Protein AF-A0AAU5K7Q9-F1 (afdb_monomer)

Sequence (117 aa):
MDRETVLRARMKLLSTDRPVLHGPDALWVYRVLAQVSPAAYGSKLAVVLLRLSDSHRLRELPDARRGLLEEALAVAKALDAADPYRDMVLSWALRALRWEETPVPAEKPGAPADRLH

pLDDT: mean 78.95, std 14.14, range [42.38, 91.25]

Solvent-accessible surface area (backbone atoms only — not comparable to full-atom values): 6816 Å² total; per-residue (Å²): 134,58,71,65,60,47,50,52,31,51,49,55,48,64,73,62,82,44,101,67,73,76,64,84,64,28,57,58,32,28,52,51,44,22,76,77,37,44,91,83,23,26,65,60,33,25,52,48,30,49,57,51,43,68,31,74,83,27,70,83,32,61,71,64,22,46,54,33,34,54,49,22,34,55,41,28,71,71,45,60,90,86,39,80,56,26,62,55,43,40,54,49,30,57,49,53,52,52,64,68,66,50,72,72,78,75,77,75,81,82,84,91,72,93,71,93,127

Mean predicted aligned error: 9.76 Å

Secondary structure (DSSP, 8-state):
--HHHHHHHHHHHHHT-SSS--SHHHHHHHHHHHHH-HHHHHHHHHHHHHHHHTSHHHHT-HHHHHHHHHHHHHHHHHS-TT-HHHHHHHHHHHHHHHHHHS---------------

Structure (mmCIF, N/CA/C/O backbone):
data_AF-A0AAU5K7Q9-F1
#
_entry.id   AF-A0AAU5K7Q9-F1
#
loop_
_atom_site.group_PDB
_atom_site.id
_atom_site.type_symbol
_atom_site.label_atom_id
_atom_site.label_alt_id
_atom_site.label_comp_id
_atom_site.label_asym_id
_atom_site.label_entity_id
_atom_site.label_seq_id
_atom_site.pdbx_PDB_ins_code
_atom_site.Cartn_x
_atom_site.Cartn_y
_atom_site.Cartn_z
_atom_site.occupancy
_atom_site.B_iso_or_equiv
_atom_site.auth_seq_id
_atom_site.auth_comp_id
_atom_site.auth_asym_id
_atom_site.auth_atom_id
_atom_site.pdbx_PDB_model_num
ATOM 1 N N . MET A 1 1 ? -8.269 -0.104 -17.565 1.00 64.19 1 MET A N 1
ATOM 2 C CA . MET A 1 1 ? -7.751 1.180 -17.046 1.00 64.19 1 MET A CA 1
ATOM 3 C C . MET A 1 1 ? -7.715 2.176 -18.184 1.00 64.19 1 MET A C 1
ATOM 5 O O . MET A 1 1 ? -7.123 1.867 -19.212 1.00 64.19 1 MET A O 1
ATOM 9 N N . ASP A 1 2 ? -8.343 3.334 -18.013 1.00 80.56 2 ASP A N 1
ATOM 10 C CA . ASP A 1 2 ? -8.365 4.386 -19.029 1.00 80.56 2 ASP A CA 1
ATOM 11 C C . ASP A 1 2 ? -7.019 5.103 -19.144 1.00 80.56 2 ASP A C 1
ATOM 13 O O . ASP A 1 2 ? -6.432 5.547 -18.152 1.00 80.56 2 ASP A O 1
ATOM 17 N N . ARG A 1 3 ? -6.540 5.261 -20.382 1.00 82.75 3 ARG A N 1
ATOM 18 C CA . ARG A 1 3 ? -5.301 5.989 -20.701 1.00 82.75 3 ARG A CA 1
ATOM 19 C C . ARG A 1 3 ? -5.338 7.426 -20.174 1.00 82.75 3 ARG A C 1
ATOM 21 O O . ARG A 1 3 ? -4.321 7.936 -19.711 1.00 82.75 3 ARG A O 1
ATOM 28 N N . GLU A 1 4 ? -6.509 8.054 -20.198 1.00 87.69 4 GLU A N 1
ATOM 29 C CA . GLU A 1 4 ? -6.727 9.400 -19.671 1.00 87.69 4 GLU A CA 1
ATOM 30 C C . GLU A 1 4 ? -6.508 9.476 -18.152 1.00 87.69 4 GLU A C 1
ATOM 32 O O . GLU A 1 4 ? -5.857 10.397 -17.660 1.00 87.69 4 GLU A O 1
ATOM 37 N N . THR A 1 5 ? -6.969 8.472 -17.405 1.00 86.69 5 THR A N 1
ATOM 38 C CA . THR A 1 5 ? -6.804 8.386 -15.946 1.00 86.69 5 THR A CA 1
ATOM 39 C C . THR A 1 5 ? -5.327 8.305 -15.566 1.00 86.69 5 THR A C 1
ATOM 41 O O . THR A 1 5 ? -4.871 9.015 -14.670 1.00 86.69 5 THR A O 1
ATOM 44 N N . VAL A 1 6 ? -4.550 7.504 -16.300 1.00 86.00 6 VAL A N 1
ATOM 45 C CA . VAL A 1 6 ? -3.096 7.399 -16.107 1.00 86.00 6 VAL A CA 1
ATOM 46 C C . VAL A 1 6 ? -2.403 8.726 -16.413 1.00 86.00 6 VAL A C 1
ATOM 48 O O . VAL A 1 6 ? -1.527 9.150 -15.657 1.00 86.00 6 VAL A O 1
ATOM 51 N N . LEU A 1 7 ? -2.798 9.410 -17.490 1.00 87.75 7 LEU A N 1
ATOM 52 C CA . LEU A 1 7 ? -2.244 10.718 -17.846 1.00 87.75 7 LEU A CA 1
ATOM 53 C C . LEU A 1 7 ? -2.558 11.776 -16.785 1.00 87.75 7 LEU A C 1
ATOM 55 O O . LEU A 1 7 ? -1.651 12.495 -16.373 1.00 87.75 7 LEU A O 1
ATOM 59 N N . ARG A 1 8 ? -3.793 11.821 -16.271 1.00 87.06 8 ARG A N 1
ATOM 60 C CA . ARG A 1 8 ? -4.172 12.714 -15.165 1.00 87.06 8 ARG A CA 1
ATOM 61 C C . ARG A 1 8 ? -3.366 12.422 -13.899 1.00 87.06 8 ARG A C 1
ATOM 63 O O . ARG A 1 8 ? -2.878 13.359 -13.274 1.00 87.06 8 ARG A O 1
ATOM 70 N N . ALA A 1 9 ? -3.168 11.150 -13.547 1.00 86.69 9 ALA A N 1
ATOM 71 C CA . ALA A 1 9 ? -2.3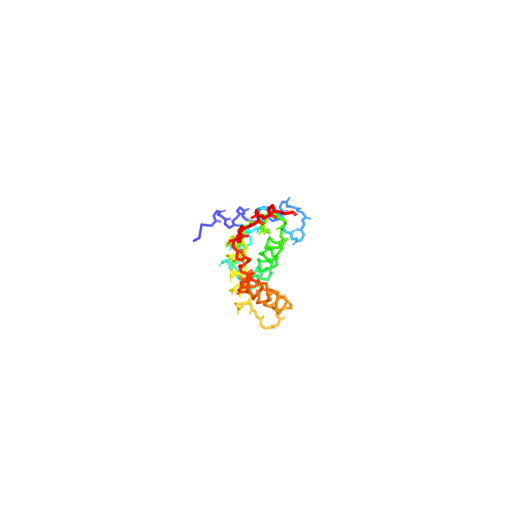56 10.764 -12.393 1.00 86.69 9 ALA A CA 1
ATOM 72 C C . ALA A 1 9 ? -0.892 11.213 -12.543 1.00 86.69 9 ALA A C 1
ATOM 74 O O . ALA A 1 9 ? -0.324 11.802 -11.622 1.00 86.69 9 ALA A O 1
ATOM 75 N N . ARG A 1 10 ? -0.297 11.009 -13.726 1.00 84.94 10 ARG A N 1
ATOM 76 C CA . ARG A 1 10 ? 1.060 11.487 -14.040 1.00 84.94 10 ARG A CA 1
ATOM 77 C C . ARG A 1 10 ? 1.153 13.008 -13.988 1.00 84.94 10 ARG A C 1
ATOM 79 O O . ARG A 1 10 ? 2.072 13.529 -13.368 1.00 84.94 10 ARG A O 1
ATOM 86 N N . MET A 1 11 ? 0.196 13.712 -14.588 1.00 88.25 11 MET A N 1
ATOM 87 C CA . MET A 1 11 ? 0.156 15.174 -14.585 1.00 88.25 11 MET A CA 1
ATOM 88 C C . MET A 1 11 ? 0.068 15.721 -13.160 1.00 88.25 11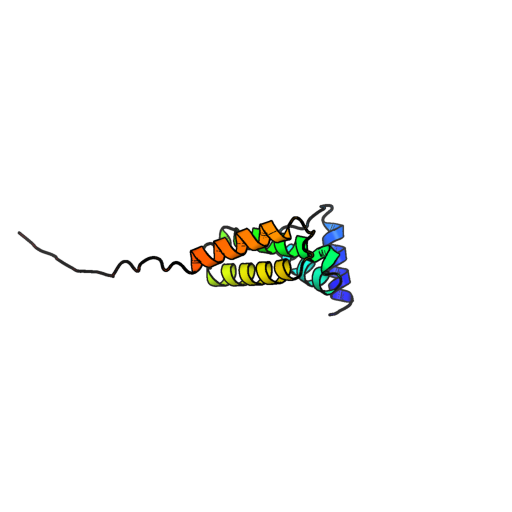 MET A C 1
ATOM 90 O O . MET A 1 11 ? 0.803 16.636 -12.810 1.00 88.25 11 MET A O 1
ATOM 94 N N . LYS A 1 12 ? -0.775 15.126 -12.310 1.00 85.31 12 LYS A N 1
ATOM 95 C CA . LYS A 1 12 ? -0.914 15.518 -10.903 1.00 85.31 12 LYS A CA 1
ATOM 96 C C . LYS A 1 12 ? 0.391 15.314 -10.123 1.00 85.31 12 LYS A C 1
ATOM 98 O O . LYS A 1 12 ? 0.792 16.197 -9.368 1.00 85.31 12 LYS A O 1
ATOM 103 N N . LEU A 1 13 ? 1.072 14.183 -10.337 1.00 82.50 13 LEU A N 1
ATOM 104 C CA . LEU A 1 13 ? 2.377 13.909 -9.730 1.00 82.50 13 LEU A CA 1
ATOM 105 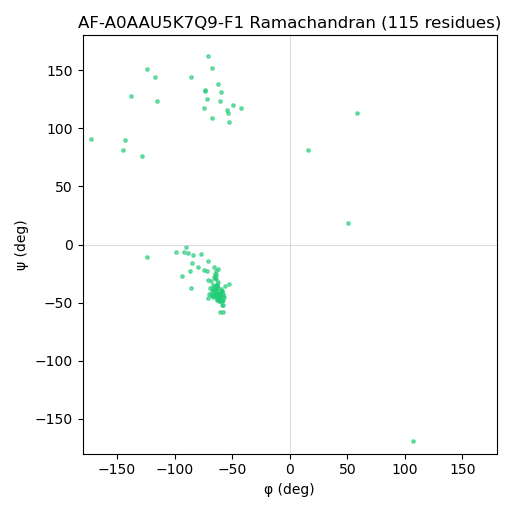C C . LEU A 1 13 ? 3.420 14.956 -10.152 1.00 82.50 13 LEU A C 1
ATOM 107 O O . LEU A 1 13 ? 4.087 15.527 -9.296 1.00 82.50 13 LEU A O 1
ATOM 111 N N . LEU A 1 14 ? 3.514 15.238 -11.454 1.00 83.19 14 LEU A N 1
ATOM 112 C CA . LEU A 1 14 ? 4.461 16.209 -12.013 1.00 83.19 14 LEU A CA 1
ATOM 113 C C . LEU A 1 14 ? 4.146 17.652 -11.588 1.00 83.19 14 LEU A C 1
ATOM 115 O O . LEU A 1 14 ? 5.056 18.433 -11.347 1.00 83.19 14 LEU A O 1
ATOM 119 N N . SER A 1 15 ? 2.866 17.998 -11.437 1.00 80.56 15 SER A N 1
ATOM 120 C CA . SER A 1 15 ? 2.419 19.340 -11.046 1.00 80.56 15 SER A CA 1
ATOM 121 C C . SER A 1 15 ? 2.710 19.694 -9.586 1.00 80.56 15 SER A C 1
ATOM 123 O O . SER A 1 15 ? 2.563 20.855 -9.215 1.00 80.56 15 SER A O 1
ATOM 125 N N . THR A 1 16 ? 3.056 18.722 -8.739 1.00 72.50 16 THR A N 1
ATOM 126 C CA . THR A 1 16 ? 3.239 18.969 -7.299 1.00 72.50 16 THR A CA 1
ATOM 127 C C . THR A 1 16 ? 4.673 19.403 -6.960 1.00 72.50 16 THR A C 1
ATOM 129 O O . THR A 1 16 ? 4.932 19.769 -5.820 1.00 72.50 16 THR A O 1
ATOM 132 N N . ASP A 1 17 ? 5.602 19.367 -7.925 1.00 65.56 17 ASP A N 1
ATOM 133 C CA . ASP A 1 17 ? 7.036 19.694 -7.773 1.00 65.56 17 ASP A CA 1
ATOM 134 C C . ASP A 1 17 ? 7.733 18.977 -6.595 1.00 65.56 17 ASP A C 1
ATOM 136 O O . ASP A 1 17 ? 8.790 19.367 -6.104 1.00 65.56 17 ASP A O 1
ATOM 140 N N . ARG A 1 18 ? 7.119 17.894 -6.099 1.00 64.81 18 ARG A N 1
ATOM 141 C CA . ARG A 1 18 ? 7.608 17.102 -4.972 1.00 64.81 18 ARG A CA 1
ATOM 142 C C . ARG A 1 18 ? 7.932 15.684 -5.418 1.00 64.81 18 ARG A C 1
ATOM 144 O O . ARG A 1 18 ? 7.179 15.100 -6.196 1.00 64.81 18 ARG A O 1
ATOM 151 N N . PRO A 1 19 ? 8.989 15.074 -4.853 1.00 63.38 19 PRO A N 1
ATOM 152 C CA . PRO A 1 19 ? 9.374 13.703 -5.183 1.00 63.38 19 PRO A CA 1
ATOM 153 C C . PRO A 1 19 ? 8.312 12.668 -4.775 1.00 63.38 19 PRO A C 1
ATOM 155 O O . PRO A 1 19 ? 8.258 11.579 -5.351 1.00 63.38 19 PRO A O 1
ATOM 158 N N . VAL A 1 20 ? 7.450 12.997 -3.802 1.00 66.12 20 VAL A N 1
ATOM 159 C CA . VAL A 1 20 ? 6.336 12.146 -3.367 1.00 66.12 20 VAL A CA 1
ATOM 160 C C . VAL A 1 20 ? 5.082 12.989 -3.144 1.00 66.12 20 VAL A C 1
ATOM 162 O O . VAL A 1 20 ? 5.111 13.975 -2.406 1.00 66.12 20 VAL A O 1
ATOM 165 N N . LEU A 1 21 ? 3.973 12.584 -3.769 1.00 72.62 21 LEU A N 1
ATOM 166 C CA . LEU A 1 21 ? 2.664 13.189 -3.549 1.00 72.62 21 LEU A CA 1
ATOM 167 C C . LEU A 1 21 ? 2.134 12.760 -2.174 1.00 72.62 21 LEU A C 1
ATOM 169 O O . LEU A 1 21 ? 2.168 11.583 -1.808 1.00 72.62 21 LEU A O 1
ATOM 173 N N . HIS A 1 22 ? 1.638 13.720 -1.404 1.00 65.50 22 HIS A N 1
ATOM 174 C CA . HIS A 1 22 ? 1.023 13.487 -0.100 1.00 65.50 22 HIS A CA 1
ATOM 175 C C . HIS A 1 22 ? -0.392 14.063 -0.087 1.00 65.50 22 HIS A C 1
ATOM 177 O O . HIS A 1 22 ? -0.673 15.030 -0.790 1.00 65.50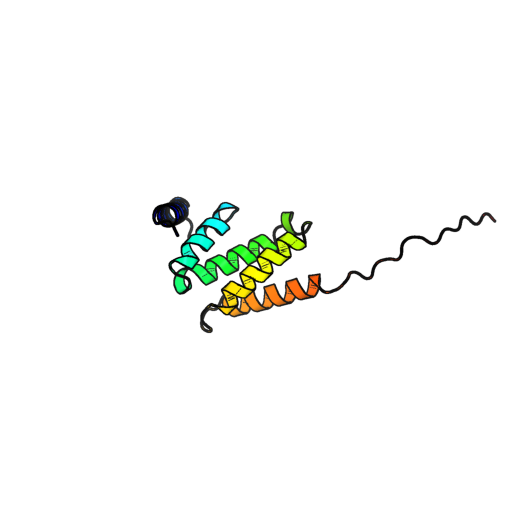 22 HIS A O 1
ATOM 183 N N . GLY A 1 23 ? -1.279 13.469 0.715 1.00 69.31 23 GLY A N 1
ATOM 184 C CA . GLY A 1 23 ? -2.662 13.924 0.866 1.00 69.31 23 GLY A CA 1
ATOM 185 C C . GLY A 1 23 ? -3.701 13.013 0.197 1.00 69.31 23 GLY A C 1
ATOM 186 O O . GLY A 1 23 ? -3.373 11.894 -0.199 1.00 69.31 23 GLY A O 1
ATOM 187 N N . PRO A 1 24 ? -4.962 13.470 0.091 1.00 66.81 24 PRO A N 1
ATOM 188 C CA . PRO A 1 24 ? -6.089 12.640 -0.351 1.00 66.81 24 PRO A CA 1
ATOM 189 C C . PRO A 1 24 ? -5.928 12.141 -1.793 1.00 66.81 24 PRO A C 1
ATOM 191 O O . PRO A 1 24 ? -6.237 10.989 -2.090 1.00 66.81 24 PRO A O 1
ATOM 194 N N . ASP A 1 25 ? -5.348 12.970 -2.664 1.00 79.44 25 ASP A N 1
ATOM 195 C CA . ASP A 1 25 ? -5.124 12.624 -4.070 1.00 79.44 25 ASP A CA 1
ATOM 196 C C . ASP A 1 25 ? -3.974 11.618 -4.255 1.00 79.44 25 ASP A C 1
ATOM 198 O O . ASP A 1 25 ? -3.927 10.914 -5.264 1.00 79.44 25 ASP A O 1
ATOM 202 N N . ALA A 1 26 ? -3.055 11.513 -3.284 1.00 85.19 26 ALA A N 1
ATOM 203 C CA . ALA A 1 26 ? -1.884 10.640 -3.379 1.00 85.19 26 ALA A CA 1
ATOM 204 C C . ALA A 1 26 ? -2.278 9.172 -3.544 1.00 85.19 26 ALA A C 1
ATOM 206 O O . ALA A 1 26 ? -1.700 8.464 -4.366 1.00 85.19 26 ALA A O 1
ATOM 207 N N . LEU A 1 27 ? -3.290 8.730 -2.794 1.00 87.19 27 LEU A N 1
ATOM 208 C CA . LEU A 1 27 ? -3.769 7.356 -2.849 1.00 87.19 27 LEU A CA 1
ATOM 209 C C . LEU A 1 27 ? -4.283 7.006 -4.246 1.00 87.19 27 LEU A C 1
ATOM 211 O O . LEU A 1 27 ? -3.884 5.996 -4.821 1.00 87.19 27 LEU A O 1
ATOM 215 N N . TRP A 1 28 ? -5.130 7.865 -4.814 1.00 88.69 28 TRP A N 1
ATOM 216 C CA . TRP A 1 28 ? -5.672 7.655 -6.152 1.00 88.69 28 TRP A CA 1
ATOM 217 C C . TRP A 1 28 ? -4.565 7.656 -7.213 1.00 88.69 28 TRP A C 1
ATOM 219 O O . TRP A 1 28 ? -4.498 6.735 -8.027 1.00 88.69 28 TRP A O 1
ATOM 229 N N . VAL A 1 29 ? -3.648 8.630 -7.161 1.00 90.25 29 VAL A N 1
ATOM 230 C CA . VAL A 1 29 ? -2.524 8.725 -8.105 1.00 90.25 29 VAL A CA 1
ATOM 231 C C . VAL A 1 29 ? -1.660 7.467 -8.056 1.00 90.25 29 VAL A C 1
ATOM 233 O O . VAL A 1 29 ? -1.419 6.850 -9.093 1.00 90.25 29 VAL A O 1
ATOM 236 N N . TYR A 1 30 ? -1.212 7.049 -6.870 1.00 90.31 30 TYR A N 1
ATOM 237 C CA . TYR A 1 30 ? -0.331 5.889 -6.757 1.00 90.31 30 TYR A CA 1
ATOM 238 C C . TYR A 1 30 ? -1.044 4.564 -7.034 1.00 90.31 30 TYR A C 1
ATOM 240 O O . TYR A 1 30 ? -0.408 3.683 -7.603 1.00 90.31 30 TYR A O 1
ATOM 248 N N . ARG A 1 31 ? -2.349 4.423 -6.750 1.00 89.62 31 ARG A N 1
ATOM 249 C CA . ARG A 1 31 ? -3.133 3.245 -7.175 1.00 89.62 31 ARG A CA 1
ATOM 250 C C . ARG A 1 31 ? -3.175 3.121 -8.696 1.00 89.62 31 ARG A C 1
ATOM 252 O O . ARG A 1 31 ? -2.904 2.050 -9.229 1.00 89.62 31 ARG A O 1
ATOM 259 N N . VAL A 1 32 ? -3.469 4.215 -9.402 1.00 90.94 32 VAL A N 1
ATOM 260 C CA . VAL A 1 32 ? -3.511 4.231 -10.875 1.00 90.94 32 VAL A CA 1
ATOM 261 C C . VAL A 1 32 ? -2.131 3.928 -11.462 1.00 90.94 32 VAL A C 1
ATOM 263 O O . VAL A 1 32 ? -2.007 3.121 -12.382 1.00 90.94 32 VAL A O 1
ATOM 266 N N . LEU A 1 33 ? -1.077 4.541 -10.920 1.00 89.50 33 LEU A N 1
ATOM 267 C CA . LEU A 1 33 ? 0.287 4.335 -11.406 1.00 89.50 33 LEU A CA 1
ATOM 268 C C . LEU A 1 33 ? 0.819 2.928 -11.099 1.00 89.50 33 LEU A C 1
ATOM 270 O O . LEU A 1 33 ? 1.484 2.340 -11.952 1.00 89.50 33 LEU A O 1
ATOM 274 N N . ALA A 1 34 ? 0.496 2.362 -9.935 1.00 89.12 34 ALA A N 1
ATOM 275 C CA . ALA A 1 34 ? 0.889 1.005 -9.566 1.00 89.12 34 ALA A CA 1
ATOM 276 C C . ALA A 1 34 ? 0.231 -0.059 -10.452 1.00 89.12 34 ALA A C 1
ATOM 278 O O . ALA A 1 34 ? 0.846 -1.088 -10.686 1.00 89.12 34 ALA A O 1
ATOM 279 N N . GLN A 1 35 ? -0.958 0.184 -11.012 1.00 87.56 35 GLN A N 1
ATOM 280 C CA . GLN A 1 35 ? -1.557 -0.747 -11.979 1.00 87.56 35 GLN A CA 1
ATOM 281 C C . GLN A 1 35 ? -0.793 -0.804 -13.307 1.00 87.56 35 GLN A C 1
ATOM 283 O O . GLN A 1 35 ? -0.764 -1.842 -13.959 1.00 87.56 35 GLN A O 1
ATOM 288 N N . VAL A 1 36 ? -0.175 0.307 -13.717 1.00 88.62 36 VAL A N 1
ATOM 289 C CA . VAL A 1 36 ? 0.605 0.376 -14.963 1.00 88.62 36 VAL A CA 1
ATOM 290 C C . VAL A 1 36 ? 2.040 -0.088 -14.741 1.00 88.62 36 VAL A C 1
ATOM 292 O O . VAL A 1 36 ? 2.645 -0.709 -15.612 1.00 88.62 36 VAL A O 1
ATOM 295 N N . SER A 1 37 ? 2.623 0.245 -13.591 1.00 86.38 37 SER A N 1
ATOM 296 C CA . SER A 1 37 ? 3.998 -0.125 -13.257 1.00 86.38 37 SER A CA 1
ATOM 297 C C . SER A 1 37 ? 4.126 -0.418 -11.760 1.00 86.38 37 SER A C 1
ATOM 299 O O . SER A 1 37 ? 4.590 0.439 -10.999 1.00 86.38 37 SER A O 1
ATOM 301 N N . PRO A 1 38 ? 3.751 -1.638 -11.329 1.00 83.50 38 PRO A N 1
ATOM 302 C CA . PRO A 1 38 ? 3.810 -2.039 -9.925 1.00 83.50 38 PRO A CA 1
ATOM 303 C C . PRO A 1 38 ? 5.225 -1.932 -9.354 1.00 83.50 38 PRO A C 1
ATOM 305 O O . PRO A 1 38 ? 5.405 -1.421 -8.257 1.00 83.50 38 PRO A O 1
ATOM 308 N N . ALA A 1 39 ? 6.243 -2.307 -10.134 1.00 83.94 39 ALA A N 1
ATOM 309 C CA . ALA A 1 39 ? 7.642 -2.251 -9.707 1.00 83.94 39 ALA A CA 1
ATOM 310 C C . ALA A 1 39 ? 8.156 -0.821 -9.441 1.00 83.94 39 ALA A C 1
ATOM 312 O O . ALA A 1 39 ? 9.035 -0.625 -8.614 1.00 83.94 39 ALA A O 1
ATOM 313 N N . ALA A 1 40 ? 7.611 0.195 -10.123 1.00 85.81 40 ALA A N 1
ATOM 314 C CA . ALA A 1 40 ? 8.084 1.579 -10.001 1.00 85.81 40 ALA A CA 1
ATOM 315 C C . ALA A 1 40 ? 7.307 2.405 -8.958 1.00 85.81 40 ALA A C 1
ATOM 317 O O . ALA A 1 40 ? 7.822 3.394 -8.418 1.00 85.81 40 ALA A O 1
ATOM 318 N N . TYR A 1 41 ? 6.043 2.042 -8.716 1.00 88.19 41 TYR A N 1
ATOM 319 C CA . TYR A 1 41 ? 5.120 2.822 -7.886 1.00 88.19 41 TYR A CA 1
ATOM 320 C C . TYR A 1 41 ? 4.520 2.041 -6.716 1.00 88.19 41 TYR A C 1
ATOM 322 O O . TYR A 1 41 ? 3.930 2.666 -5.838 1.00 88.19 41 TYR A O 1
ATOM 330 N N . GLY A 1 42 ? 4.688 0.720 -6.660 1.00 87.62 42 GLY A N 1
ATOM 331 C CA . GLY A 1 42 ? 4.140 -0.129 -5.605 1.00 87.62 42 GLY A CA 1
ATOM 332 C C . GLY A 1 42 ? 4.663 0.250 -4.223 1.00 87.62 42 GLY A C 1
ATOM 333 O O . GLY A 1 42 ? 3.872 0.455 -3.309 1.00 87.62 42 GLY A O 1
ATOM 334 N N . SER A 1 43 ? 5.970 0.456 -4.065 1.00 87.62 43 SER A N 1
ATOM 335 C CA . SER A 1 43 ? 6.566 0.844 -2.776 1.00 87.62 43 SER A CA 1
ATOM 336 C C . SER A 1 43 ? 6.080 2.225 -2.327 1.00 87.62 43 SER A C 1
ATOM 338 O O . SER A 1 43 ? 5.786 2.439 -1.152 1.00 87.62 43 SER A O 1
ATOM 340 N N . LYS A 1 44 ? 5.880 3.155 -3.271 1.00 88.75 44 LYS A N 1
ATOM 341 C CA . LYS A 1 44 ? 5.294 4.477 -2.987 1.00 88.75 44 LYS A CA 1
ATOM 342 C C . LYS A 1 44 ? 3.826 4.367 -2.570 1.00 88.75 44 LYS A C 1
ATOM 344 O O . LYS A 1 44 ? 3.426 5.026 -1.613 1.00 88.75 44 LYS A O 1
ATOM 349 N N . LEU A 1 45 ? 3.043 3.517 -3.240 1.00 90.81 45 LEU A N 1
ATOM 350 C CA . LEU A 1 45 ? 1.656 3.229 -2.872 1.00 90.81 45 LEU A CA 1
ATOM 351 C C . LEU A 1 45 ? 1.572 2.643 -1.456 1.00 90.81 45 LEU A C 1
ATOM 353 O O . LEU A 1 45 ? 0.803 3.139 -0.636 1.00 90.81 45 LEU A O 1
ATOM 357 N N . ALA A 1 46 ? 2.411 1.652 -1.152 1.00 91.00 46 ALA A N 1
ATOM 358 C CA . ALA A 1 46 ? 2.480 1.001 0.151 1.00 91.00 46 ALA A CA 1
ATOM 359 C C . ALA A 1 46 ? 2.787 2.002 1.283 1.00 91.00 46 ALA A C 1
ATOM 361 O O . ALA A 1 46 ? 2.111 2.015 2.310 1.00 91.00 46 ALA A O 1
ATOM 362 N N . VAL A 1 47 ? 3.745 2.911 1.068 1.00 87.50 47 VAL A N 1
ATOM 363 C CA . VAL A 1 47 ? 4.081 3.975 2.031 1.00 87.50 47 VAL A CA 1
ATOM 364 C C . VAL A 1 47 ? 2.936 4.976 2.214 1.00 87.50 47 VAL A C 1
ATOM 366 O O . VAL A 1 47 ? 2.688 5.430 3.332 1.00 87.50 47 VAL A O 1
ATOM 369 N N . VAL A 1 48 ? 2.230 5.343 1.142 1.00 89.69 48 VAL A N 1
ATOM 370 C CA . VAL A 1 48 ? 1.084 6.262 1.237 1.00 89.69 48 VAL A CA 1
ATOM 371 C C . VAL A 1 48 ? -0.067 5.628 2.011 1.00 89.69 48 VAL A C 1
ATOM 373 O O . VAL A 1 48 ? -0.612 6.282 2.898 1.00 89.69 48 VAL A O 1
ATOM 376 N N . LEU A 1 49 ? -0.391 4.361 1.742 1.00 89.69 49 LEU A N 1
ATOM 377 C CA . LEU A 1 49 ? -1.392 3.603 2.498 1.00 89.69 49 LEU A CA 1
ATOM 378 C C . LEU A 1 49 ? -1.044 3.556 3.991 1.00 89.69 49 LEU A C 1
ATOM 380 O O . LEU A 1 49 ? -1.891 3.855 4.833 1.00 89.69 49 LEU A O 1
ATOM 384 N N . LEU A 1 50 ? 0.226 3.291 4.308 1.00 87.88 50 LEU A N 1
ATOM 385 C CA . LEU A 1 50 ? 0.728 3.273 5.677 1.00 87.88 50 LEU A CA 1
ATOM 386 C C . LEU A 1 50 ? 0.508 4.610 6.392 1.00 87.88 50 LEU A C 1
ATOM 388 O O . LEU A 1 50 ? -0.087 4.666 7.466 1.00 87.88 50 LEU A O 1
ATOM 392 N N . ARG A 1 51 ? 0.935 5.712 5.769 1.00 86.62 51 ARG A N 1
ATOM 393 C CA . ARG A 1 51 ? 0.790 7.059 6.340 1.00 86.62 51 ARG A CA 1
ATOM 394 C C . ARG A 1 51 ? -0.668 7.463 6.521 1.00 86.62 51 ARG A C 1
ATOM 396 O O . ARG A 1 51 ? -0.988 8.155 7.482 1.00 86.62 51 ARG A O 1
ATOM 403 N N . LEU A 1 52 ? -1.546 7.049 5.609 1.00 86.19 52 LEU A N 1
ATOM 404 C CA . LEU A 1 52 ? -2.979 7.285 5.752 1.00 86.19 52 LEU A CA 1
ATOM 405 C C . LEU A 1 52 ? -3.536 6.494 6.936 1.00 86.19 52 LEU A C 1
ATOM 407 O O . LEU A 1 52 ? -4.220 7.083 7.764 1.00 86.19 52 LEU A O 1
ATOM 411 N N . SER A 1 53 ? -3.176 5.218 7.082 1.00 85.00 53 SER A N 1
ATOM 412 C CA . SER A 1 53 ? -3.639 4.385 8.201 1.00 85.00 53 SER A CA 1
ATOM 413 C C . SER A 1 53 ? -3.190 4.875 9.591 1.00 85.00 53 SER A C 1
ATOM 415 O O . SER A 1 53 ? -3.822 4.540 10.591 1.00 85.00 53 SER A O 1
ATOM 417 N N . ASP A 1 54 ? -2.133 5.692 9.673 1.00 84.25 54 ASP A N 1
ATOM 418 C CA . ASP A 1 54 ? -1.685 6.346 10.914 1.00 84.25 54 ASP A CA 1
ATOM 419 C C . ASP A 1 54 ? -2.294 7.749 11.129 1.00 84.25 54 ASP A C 1
ATOM 421 O O . ASP A 1 54 ? -2.129 8.374 12.180 1.00 84.25 54 ASP A O 1
ATOM 425 N N . SER A 1 55 ? -3.038 8.266 10.148 1.00 84.31 55 SER A N 1
ATOM 426 C CA . SER A 1 55 ? -3.672 9.577 10.251 1.00 84.31 55 SER A CA 1
ATOM 427 C C . SER A 1 55 ? -4.690 9.613 11.390 1.00 84.31 55 SER A C 1
ATOM 429 O O . SER A 1 55 ? -5.518 8.714 11.532 1.00 84.31 55 SER A O 1
ATOM 431 N N . HIS A 1 56 ? -4.700 10.708 12.156 1.00 78.50 56 HIS A N 1
ATOM 432 C CA . HIS A 1 56 ? -5.640 10.912 13.263 1.00 78.50 56 HIS A CA 1
ATOM 433 C C . HIS A 1 56 ? -7.108 10.717 12.862 1.00 78.50 56 HIS A C 1
ATOM 435 O O . HIS A 1 56 ? -7.871 10.169 13.647 1.00 78.50 56 HIS A O 1
ATOM 441 N N . ARG A 1 57 ? -7.491 11.071 11.626 1.00 79.38 57 ARG A N 1
ATOM 442 C CA . ARG A 1 57 ? -8.871 10.891 11.134 1.00 79.38 57 ARG A CA 1
ATOM 443 C C . ARG A 1 57 ? -9.306 9.429 11.046 1.00 79.38 57 ARG A C 1
ATOM 445 O O . ARG A 1 57 ? -10.494 9.150 11.076 1.00 79.38 57 ARG A O 1
ATOM 452 N N . LEU A 1 58 ? -8.354 8.512 10.882 1.00 80.44 58 LEU A N 1
ATOM 453 C CA . LEU A 1 58 ? -8.615 7.081 10.735 1.00 80.44 58 LEU A CA 1
ATOM 454 C C . LEU A 1 58 ? -8.418 6.316 12.046 1.00 80.44 58 LEU A C 1
ATOM 456 O O . LEU A 1 58 ? -8.777 5.147 12.119 1.00 80.44 58 LEU A O 1
ATOM 460 N N . ARG A 1 59 ? -7.922 6.973 13.105 1.00 75.50 59 ARG A N 1
ATOM 461 C CA . ARG A 1 59 ? -7.875 6.377 14.450 1.00 75.50 59 ARG A CA 1
ATOM 462 C C . ARG A 1 59 ? -9.267 6.102 15.014 1.00 75.50 59 ARG A C 1
ATOM 464 O O . ARG A 1 59 ? -9.422 5.156 15.772 1.00 75.50 59 ARG A O 1
ATOM 471 N N . GLU A 1 60 ? -10.256 6.900 14.626 1.00 79.50 60 GLU A N 1
ATOM 472 C CA . GLU A 1 60 ? -11.655 6.757 15.055 1.00 79.50 60 GLU A CA 1
ATOM 473 C C . GLU A 1 60 ? -12.478 5.854 14.118 1.00 79.50 60 GLU A C 1
ATOM 475 O O . GLU A 1 60 ? -13.652 5.605 14.371 1.00 79.50 60 GLU A O 1
ATOM 480 N N . LEU A 1 61 ? -11.873 5.350 13.035 1.00 84.88 61 LEU A N 1
ATOM 481 C CA . LEU A 1 61 ? -12.530 4.533 12.011 1.00 84.88 61 LEU A CA 1
ATOM 482 C C . LEU A 1 61 ? -11.736 3.235 11.784 1.00 84.88 61 LEU A C 1
ATOM 484 O O . LEU A 1 61 ? -11.024 3.117 10.779 1.00 84.88 61 LEU A O 1
ATOM 488 N N . PRO A 1 62 ? -11.836 2.259 12.707 1.00 81.12 62 PRO A N 1
ATOM 489 C CA . PRO A 1 62 ? -11.021 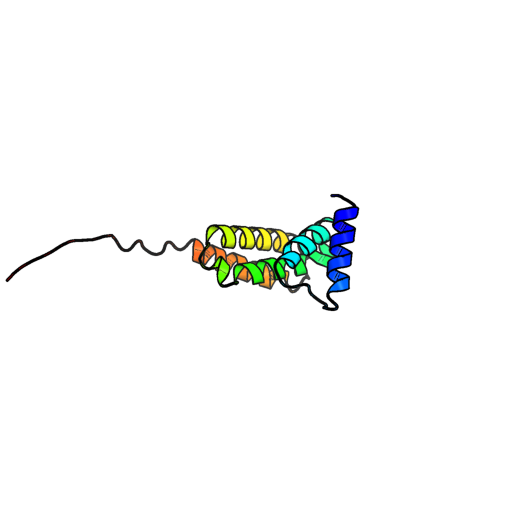1.046 12.680 1.00 81.12 62 PRO A CA 1
ATOM 490 C C . PRO A 1 62 ? -11.215 0.228 11.397 1.00 81.12 62 PRO A C 1
ATOM 492 O O . PRO A 1 62 ? -10.233 -0.231 10.826 1.00 81.12 62 PRO A O 1
ATOM 495 N N . ASP A 1 63 ? -12.436 0.127 10.865 1.00 84.25 63 ASP A N 1
ATOM 496 C CA . ASP A 1 63 ? -12.690 -0.611 9.618 1.00 84.25 63 ASP A CA 1
ATOM 497 C C . ASP A 1 63 ? -12.011 0.031 8.399 1.00 84.25 63 ASP A C 1
ATOM 499 O O . ASP A 1 63 ? -11.403 -0.648 7.570 1.00 84.25 63 ASP A O 1
ATOM 503 N N . ALA A 1 64 ? -12.061 1.364 8.297 1.00 85.19 64 ALA A N 1
ATOM 504 C CA . ALA A 1 64 ? -11.411 2.092 7.208 1.00 85.19 64 ALA A CA 1
ATOM 505 C C . ALA A 1 64 ? -9.881 1.984 7.302 1.00 85.19 64 ALA A C 1
ATOM 507 O O . ALA A 1 64 ? -9.194 1.823 6.290 1.00 85.19 64 ALA A O 1
ATOM 508 N N . ARG A 1 65 ? -9.345 2.041 8.525 1.00 86.75 65 ARG A N 1
ATOM 509 C CA . ARG A 1 65 ? -7.923 1.835 8.803 1.00 86.75 65 ARG A CA 1
ATOM 510 C C . ARG A 1 65 ? -7.475 0.419 8.443 1.00 86.75 65 ARG A C 1
ATOM 512 O O . ARG A 1 65 ? -6.451 0.274 7.773 1.00 86.75 65 ARG A O 1
ATOM 519 N N . ARG A 1 66 ? -8.260 -0.597 8.807 1.00 86.94 66 ARG A N 1
ATOM 520 C CA . ARG A 1 66 ? -8.018 -1.998 8.455 1.00 86.94 66 ARG A CA 1
ATOM 521 C C . ARG A 1 66 ? -7.952 -2.207 6.950 1.00 86.94 66 ARG A C 1
ATOM 523 O O . ARG A 1 66 ? -6.985 -2.786 6.468 1.00 86.94 66 ARG A O 1
ATOM 530 N N . GLY A 1 67 ? -8.909 -1.662 6.200 1.00 89.31 67 GLY A N 1
ATOM 531 C CA . GLY A 1 67 ? -8.910 -1.777 4.739 1.00 89.31 67 GLY A CA 1
ATOM 532 C C . GLY A 1 67 ? -7.643 -1.198 4.095 1.00 89.31 67 GLY A C 1
ATOM 533 O O . GLY A 1 67 ? -7.067 -1.799 3.190 1.00 89.31 67 GLY A O 1
ATOM 534 N N . LEU A 1 68 ? -7.147 -0.064 4.605 1.00 88.25 68 LEU A N 1
ATOM 535 C CA . LEU A 1 68 ? -5.882 0.524 4.141 1.00 88.25 68 LEU A CA 1
ATOM 536 C C . LEU A 1 68 ? -4.670 -0.352 4.482 1.00 88.25 68 LEU A C 1
ATOM 538 O O . LEU A 1 68 ? -3.733 -0.444 3.689 1.00 88.25 68 LEU A O 1
ATOM 542 N N . LEU A 1 69 ? -4.686 -0.988 5.653 1.00 89.00 69 LEU A N 1
ATOM 543 C CA . LEU A 1 69 ? -3.631 -1.887 6.111 1.00 89.00 69 LEU A CA 1
ATOM 544 C C . LEU A 1 69 ? -3.560 -3.183 5.310 1.00 89.00 69 LEU A C 1
ATOM 546 O O . LEU A 1 69 ? -2.470 -3.616 4.938 1.00 89.00 69 LEU A O 1
ATOM 550 N N . GLU A 1 70 ? -4.710 -3.783 5.025 1.00 90.44 70 GLU A N 1
ATOM 551 C CA . GLU A 1 70 ? -4.819 -4.984 4.199 1.00 90.44 70 GLU A CA 1
ATOM 552 C C . GLU A 1 70 ? -4.335 -4.721 2.773 1.00 90.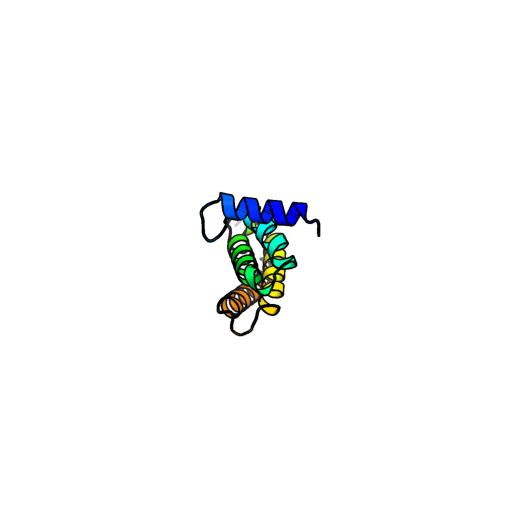44 70 GLU A C 1
ATOM 554 O O . GLU A 1 70 ? -3.566 -5.510 2.218 1.00 90.44 70 GLU A O 1
ATOM 559 N N . GLU A 1 71 ? -4.702 -3.575 2.197 1.00 90.56 71 GLU A N 1
ATOM 560 C CA . GLU A 1 71 ? -4.198 -3.175 0.887 1.00 90.56 71 GLU A CA 1
ATOM 561 C C . GLU A 1 71 ? -2.687 -2.922 0.917 1.00 90.56 71 GLU A C 1
ATOM 563 O O . GLU A 1 71 ? -1.970 -3.397 0.035 1.00 90.56 71 GLU A O 1
ATOM 568 N N . ALA A 1 72 ? -2.170 -2.239 1.946 1.00 91.25 72 ALA A N 1
ATOM 569 C CA . ALA A 1 72 ? -0.731 -2.015 2.093 1.00 91.25 72 ALA A CA 1
ATOM 570 C C . ALA A 1 72 ? 0.033 -3.342 2.175 1.00 91.25 72 ALA A C 1
ATOM 572 O O . ALA A 1 72 ? 1.084 -3.495 1.551 1.00 91.25 72 ALA A O 1
ATOM 573 N N . LEU A 1 73 ? -0.522 -4.317 2.900 1.00 90.62 73 LEU A N 1
ATOM 574 C CA . LEU A 1 73 ? 0.027 -5.661 3.020 1.00 90.62 73 LEU A CA 1
ATOM 575 C C . LEU A 1 73 ? 0.028 -6.388 1.669 1.00 90.62 73 LEU A C 1
ATOM 577 O O . LEU A 1 73 ? 1.029 -7.012 1.316 1.00 90.62 73 LEU A O 1
ATOM 581 N N . ALA A 1 74 ? -1.063 -6.308 0.905 1.00 91.19 74 ALA A N 1
ATOM 582 C CA . ALA A 1 74 ? -1.160 -6.919 -0.419 1.00 91.19 74 ALA A CA 1
ATOM 583 C C . ALA A 1 74 ? -0.137 -6.320 -1.396 1.00 91.19 74 ALA A C 1
ATOM 585 O O . ALA A 1 74 ? 0.574 -7.063 -2.075 1.00 91.19 74 ALA A O 1
ATOM 586 N N . VAL A 1 75 ? -0.003 -4.990 -1.412 1.00 90.88 75 VAL A N 1
ATOM 587 C CA . VAL A 1 75 ? 0.988 -4.295 -2.243 1.00 90.88 75 VAL A CA 1
ATOM 588 C C . VAL A 1 75 ? 2.402 -4.687 -1.825 1.00 90.88 75 VAL A C 1
ATOM 590 O O . VAL A 1 75 ? 3.186 -5.078 -2.681 1.00 90.88 75 VAL A O 1
ATOM 593 N N . ALA A 1 76 ? 2.720 -4.664 -0.527 1.00 88.88 76 ALA A N 1
ATOM 594 C CA . ALA A 1 76 ? 4.047 -5.020 -0.027 1.00 88.88 76 ALA A CA 1
ATOM 595 C C . ALA A 1 76 ? 4.428 -6.479 -0.330 1.00 88.88 76 ALA A C 1
ATOM 597 O O . ALA A 1 76 ? 5.569 -6.754 -0.692 1.00 88.88 76 ALA A O 1
ATOM 598 N N . LYS A 1 77 ? 3.475 -7.419 -0.258 1.00 88.62 77 LYS A N 1
ATOM 599 C CA . LYS A 1 77 ? 3.698 -8.821 -0.657 1.00 88.62 77 LYS A CA 1
ATOM 600 C C . LYS A 1 77 ? 4.053 -8.965 -2.140 1.00 88.62 77 LYS A C 1
ATOM 602 O O . LYS A 1 77 ? 4.818 -9.868 -2.479 1.00 88.62 77 LYS A O 1
ATOM 607 N N . ALA A 1 78 ? 3.517 -8.088 -2.988 1.00 88.62 78 ALA A N 1
ATOM 608 C CA . ALA A 1 78 ? 3.776 -8.058 -4.425 1.00 88.62 78 ALA A CA 1
ATOM 609 C C . ALA A 1 78 ? 5.057 -7.294 -4.816 1.00 88.62 78 ALA A C 1
ATOM 611 O O . ALA A 1 78 ? 5.446 -7.342 -5.982 1.00 88.62 78 ALA A O 1
ATOM 612 N N . LEU A 1 79 ? 5.710 -6.590 -3.880 1.00 87.88 79 LEU A N 1
ATOM 613 C CA . LEU A 1 79 ? 7.000 -5.934 -4.132 1.00 87.88 79 LEU A CA 1
ATOM 614 C C . LEU A 1 79 ? 8.130 -6.950 -4.267 1.00 87.88 79 LEU A C 1
ATOM 616 O O . LEU A 1 79 ? 8.011 -8.082 -3.816 1.00 87.88 79 LEU A O 1
ATOM 620 N N . ASP A 1 80 ? 9.254 -6.541 -4.838 1.00 87.12 80 ASP A N 1
ATOM 621 C CA . ASP A 1 80 ? 10.454 -7.374 -4.839 1.00 87.12 80 ASP A CA 1
ATOM 622 C C . ASP A 1 80 ? 11.020 -7.531 -3.413 1.00 87.12 80 ASP A C 1
ATOM 624 O O . ASP A 1 80 ? 10.843 -6.656 -2.563 1.00 87.12 80 ASP A O 1
ATOM 628 N N . ALA A 1 81 ? 11.697 -8.647 -3.136 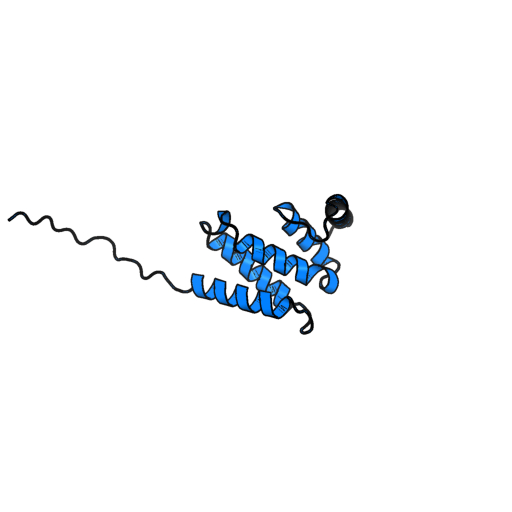1.00 84.00 81 ALA A N 1
ATOM 629 C CA . ALA A 1 81 ? 12.363 -8.873 -1.852 1.00 84.00 81 ALA A CA 1
ATOM 630 C C . ALA A 1 81 ? 13.525 -7.893 -1.606 1.00 84.00 81 ALA A C 1
ATOM 632 O O . ALA A 1 81 ? 13.848 -7.614 -0.457 1.00 84.00 81 ALA A O 1
ATOM 633 N N . ALA A 1 82 ? 14.129 -7.351 -2.666 1.00 86.56 82 ALA A N 1
ATOM 634 C CA . ALA A 1 82 ? 15.170 -6.331 -2.585 1.00 86.56 82 ALA A CA 1
ATOM 635 C C . ALA A 1 82 ? 14.624 -4.925 -2.275 1.00 86.56 82 ALA A C 1
ATOM 637 O O . ALA A 1 82 ? 15.410 -4.000 -2.064 1.00 86.56 82 ALA A O 1
ATOM 638 N N . ASP A 1 83 ? 13.299 -4.733 -2.270 1.00 84.12 83 ASP A N 1
ATOM 639 C CA . ASP A 1 83 ? 12.710 -3.433 -1.974 1.00 84.12 83 ASP A CA 1
ATOM 640 C C . ASP A 1 83 ? 12.797 -3.132 -0.463 1.00 84.12 83 ASP A C 1
ATOM 642 O O . ASP A 1 83 ? 12.168 -3.822 0.343 1.00 84.12 83 ASP A O 1
ATOM 646 N N . PRO A 1 84 ? 13.512 -2.072 -0.046 1.00 81.50 84 PRO A N 1
ATOM 647 C CA . PRO A 1 84 ? 13.710 -1.763 1.370 1.00 81.50 84 PRO A CA 1
ATOM 648 C C . PRO A 1 84 ? 12.413 -1.367 2.092 1.00 81.50 84 PRO A C 1
ATOM 650 O O . PRO A 1 84 ? 12.340 -1.418 3.321 1.00 81.50 84 PRO A O 1
ATOM 653 N N . TYR A 1 85 ? 11.371 -0.965 1.359 1.00 84.75 85 TYR A N 1
ATOM 654 C CA . TYR A 1 85 ? 10.078 -0.610 1.934 1.00 84.75 85 TYR A CA 1
ATOM 655 C C . TYR A 1 85 ? 9.179 -1.827 2.148 1.00 84.75 85 TYR A C 1
ATOM 657 O O . TYR A 1 85 ? 8.218 -1.725 2.914 1.00 84.75 85 TYR A O 1
ATOM 665 N N . ARG A 1 86 ? 9.482 -2.974 1.525 1.00 87.44 86 ARG A N 1
ATOM 666 C CA . ARG A 1 86 ? 8.703 -4.208 1.681 1.00 87.44 86 ARG A CA 1
ATOM 667 C C . ARG A 1 86 ? 8.643 -4.638 3.143 1.00 87.44 86 ARG A C 1
ATOM 669 O O . ARG A 1 86 ? 7.551 -4.707 3.703 1.00 87.44 86 ARG A O 1
ATOM 676 N N . ASP A 1 87 ? 9.789 -4.869 3.780 1.00 88.00 87 ASP A N 1
ATOM 677 C CA . ASP A 1 87 ? 9.841 -5.340 5.172 1.00 88.00 87 ASP A CA 1
ATOM 678 C C . ASP A 1 87 ? 9.261 -4.326 6.158 1.00 88.00 87 ASP A C 1
A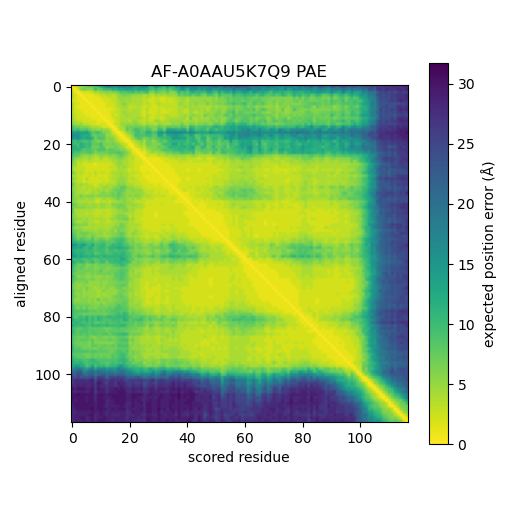TOM 680 O O . ASP A 1 87 ? 8.528 -4.682 7.086 1.00 88.00 87 ASP A O 1
ATOM 684 N N . MET A 1 88 ? 9.527 -3.039 5.932 1.00 88.81 88 MET A N 1
ATOM 685 C CA . MET A 1 88 ? 8.968 -1.966 6.750 1.00 88.81 88 MET A CA 1
ATOM 686 C C . MET A 1 88 ? 7.432 -1.956 6.691 1.00 88.81 88 MET A C 1
ATOM 688 O O . MET A 1 88 ? 6.777 -1.895 7.731 1.00 88.81 88 MET A O 1
ATOM 692 N N . VAL A 1 89 ? 6.837 -2.043 5.496 1.00 87.56 89 VAL A N 1
ATOM 693 C CA . VAL A 1 89 ? 5.373 -2.038 5.356 1.00 87.56 89 VAL A CA 1
ATOM 694 C C . VAL A 1 89 ? 4.768 -3.334 5.890 1.00 87.56 89 VAL A C 1
ATOM 696 O O . VAL A 1 89 ? 3.777 -3.274 6.616 1.00 87.56 89 VAL A O 1
ATOM 699 N N . LEU A 1 90 ? 5.365 -4.495 5.596 1.00 89.00 90 LEU A N 1
ATOM 700 C CA . LEU A 1 90 ? 4.890 -5.784 6.108 1.00 89.00 90 LEU A CA 1
ATOM 701 C C . LEU A 1 90 ? 4.893 -5.809 7.640 1.00 89.00 90 LEU A C 1
ATOM 703 O O . LEU A 1 90 ? 3.889 -6.173 8.252 1.00 89.00 90 LEU A O 1
ATOM 707 N N . SER A 1 91 ? 5.997 -5.399 8.265 1.00 88.81 91 SER A N 1
ATOM 708 C CA . SER A 1 91 ? 6.128 -5.394 9.725 1.00 88.81 91 SER A CA 1
ATOM 709 C C . SER A 1 91 ? 5.109 -4.470 10.392 1.00 88.81 91 SER A C 1
ATOM 711 O O . SER A 1 91 ? 4.469 -4.876 11.366 1.00 88.81 91 SER A O 1
ATOM 713 N N . TRP A 1 92 ? 4.896 -3.266 9.856 1.00 87.25 92 TRP A N 1
ATOM 714 C CA . TRP A 1 92 ? 3.929 -2.322 10.411 1.00 87.25 92 TRP A CA 1
ATOM 715 C C . TRP A 1 92 ? 2.487 -2.769 10.185 1.00 87.25 92 TRP A C 1
ATOM 717 O O . TRP A 1 92 ? 1.709 -2.759 11.135 1.00 87.25 92 TRP A O 1
ATOM 727 N N . ALA A 1 93 ? 2.136 -3.215 8.974 1.00 86.69 93 ALA A N 1
ATOM 728 C CA . ALA A 1 93 ? 0.785 -3.670 8.658 1.00 86.69 93 ALA A CA 1
ATOM 729 C C . ALA A 1 93 ? 0.390 -4.884 9.505 1.00 86.69 93 ALA A C 1
ATOM 731 O O . ALA A 1 93 ? -0.657 -4.876 10.146 1.00 86.69 93 ALA A O 1
ATOM 732 N N . LEU A 1 94 ? 1.268 -5.888 9.607 1.00 87.69 94 LEU A N 1
ATOM 733 C CA . LEU A 1 94 ? 1.034 -7.059 10.455 1.00 87.69 94 LEU A CA 1
ATOM 734 C C . LEU A 1 94 ? 0.953 -6.692 11.934 1.00 87.69 94 LEU A C 1
ATOM 736 O O . LEU A 1 94 ? 0.150 -7.262 12.668 1.00 87.69 94 LEU A O 1
ATOM 740 N N . ARG A 1 95 ? 1.795 -5.759 12.392 1.00 86.38 95 ARG A N 1
ATOM 741 C CA . ARG A 1 95 ? 1.716 -5.256 13.759 1.00 86.38 95 ARG A CA 1
ATOM 742 C C . ARG A 1 95 ? 0.349 -4.614 13.974 1.00 86.38 95 ARG A C 1
ATOM 744 O O . ARG A 1 95 ? -0.362 -5.069 14.855 1.00 86.38 95 ARG A O 1
ATOM 751 N N . ALA A 1 96 ? -0.013 -3.607 13.185 1.00 82.50 96 ALA A N 1
ATOM 752 C CA . ALA A 1 96 ? -1.240 -2.832 13.338 1.00 82.50 96 ALA A CA 1
ATOM 753 C C . ALA A 1 96 ? -2.509 -3.695 13.276 1.00 82.50 96 ALA A C 1
ATOM 755 O O . ALA A 1 96 ? -3.361 -3.531 14.142 1.00 82.50 96 ALA A O 1
ATOM 756 N N . LEU A 1 97 ? -2.585 -4.659 12.351 1.00 81.81 97 LEU A N 1
ATOM 757 C CA . LEU A 1 97 ? -3.699 -5.611 12.276 1.00 81.81 97 LEU A CA 1
ATOM 758 C C . LEU A 1 97 ? -3.821 -6.452 13.557 1.00 81.81 97 LEU A C 1
ATOM 760 O O . LEU A 1 97 ? -4.916 -6.585 14.090 1.00 81.81 97 LEU A O 1
ATOM 764 N N . ARG A 1 98 ? -2.702 -6.917 14.135 1.00 82.31 98 ARG A N 1
ATOM 765 C CA . ARG A 1 98 ? -2.725 -7.641 15.421 1.00 82.31 98 ARG A CA 1
ATOM 766 C C . ARG A 1 98 ? -3.222 -6.794 16.597 1.00 82.31 98 ARG A C 1
ATOM 768 O O . ARG A 1 98 ? -3.855 -7.335 17.495 1.00 82.31 98 ARG A O 1
ATOM 775 N N . TRP A 1 99 ? -2.945 -5.485 16.615 1.00 68.06 99 TRP A N 1
ATOM 776 C CA . TRP A 1 99 ? -3.477 -4.575 17.650 1.00 68.06 99 TRP A CA 1
ATOM 777 C C . TRP A 1 99 ? -4.977 -4.312 17.485 1.00 68.06 99 TRP A C 1
ATOM 779 O O . TRP A 1 99 ? -5.636 -3.925 18.444 1.00 68.06 99 TRP A O 1
ATOM 789 N N . GLU A 1 100 ? -5.520 -4.498 16.284 1.00 65.44 100 GLU A N 1
ATOM 790 C CA . GLU A 1 100 ? -6.964 -4.430 16.052 1.00 65.44 100 GLU A CA 1
ATOM 791 C C . GLU A 1 100 ? -7.662 -5.772 16.313 1.00 65.44 100 GLU A C 1
ATOM 793 O O . GLU A 1 100 ? -8.861 -5.792 16.583 1.00 65.44 100 GLU A O 1
ATOM 798 N N . GLU A 1 101 ? -6.926 -6.885 16.245 1.00 61.16 101 GLU A N 1
ATOM 799 C CA . GLU A 1 101 ? -7.404 -8.220 16.619 1.00 61.16 101 GLU A CA 1
ATOM 800 C C . GLU A 1 101 ? -7.398 -8.464 18.125 1.00 61.16 101 GLU A C 1
ATOM 802 O O . GLU A 1 101 ? -8.109 -9.358 18.574 1.00 61.16 101 GLU A O 1
ATOM 807 N N . THR A 1 102 ? -6.641 -7.703 18.924 1.00 47.31 102 THR A N 1
ATOM 808 C CA . THR A 1 102 ? -6.815 -7.748 20.378 1.00 47.31 102 THR A CA 1
ATOM 809 C C . THR A 1 102 ? -8.178 -7.152 20.716 1.00 47.31 102 THR A C 1
ATOM 811 O O . THR A 1 102 ? -8.332 -5.932 20.600 1.00 47.31 102 THR A O 1
ATOM 814 N N . PRO A 1 103 ? -9.173 -7.954 21.149 1.00 46.31 103 PRO A N 1
ATOM 815 C CA . PRO A 1 103 ? -10.369 -7.370 21.713 1.00 46.31 103 PRO A CA 1
ATOM 816 C C . PRO A 1 103 ? -9.912 -6.570 22.930 1.00 46.31 103 PRO A C 1
ATOM 818 O O . PRO A 1 103 ? -9.273 -7.114 23.834 1.00 46.31 103 PRO A O 1
ATOM 821 N N . VAL A 1 104 ? -10.228 -5.275 22.962 1.00 50.09 104 VAL A N 1
ATOM 822 C CA . VAL A 1 104 ? -10.342 -4.580 24.245 1.00 50.09 104 VAL A CA 1
ATOM 823 C C . VAL A 1 104 ? -11.234 -5.491 25.090 1.00 50.09 104 VAL A C 1
ATOM 825 O O . VAL A 1 104 ? -12.334 -5.810 24.624 1.00 50.09 104 VAL A O 1
ATOM 828 N N . PRO A 1 105 ? -10.778 -6.014 26.246 1.00 42.38 105 PRO A N 1
ATOM 829 C CA . PRO A 1 105 ? -11.661 -6.795 27.092 1.00 42.38 105 PRO A CA 1
ATOM 830 C C . PRO A 1 105 ? -12.862 -5.902 27.359 1.00 42.38 105 PRO A C 1
ATOM 832 O O . PRO A 1 105 ? -12.699 -4.809 27.894 1.00 42.38 105 PRO A O 1
ATOM 835 N N . ALA A 1 106 ? -14.032 -6.324 26.879 1.00 47.38 106 ALA A N 1
ATOM 836 C CA . ALA A 1 106 ? -15.269 -5.605 27.091 1.00 47.38 106 ALA A CA 1
ATOM 837 C C . ALA A 1 106 ? -15.392 -5.381 28.600 1.00 47.38 106 ALA A C 1
ATOM 839 O O . ALA A 1 106 ? -15.634 -6.333 29.349 1.00 47.38 106 ALA A O 1
ATOM 840 N N . GLU A 1 107 ? -15.160 -4.147 29.053 1.00 46.00 107 GLU A N 1
ATOM 841 C CA . GLU A 1 107 ? -15.591 -3.733 30.375 1.00 46.00 107 GLU A CA 1
ATOM 842 C C . GLU A 1 107 ? -17.077 -4.057 30.432 1.00 46.00 107 GLU A C 1
ATOM 844 O O . GLU A 1 107 ? -17.886 -3.556 29.645 1.00 46.00 107 GLU A O 1
ATOM 849 N N . LYS A 1 108 ? -17.414 -5.014 31.294 1.00 45.69 108 LYS A N 1
ATOM 850 C CA . LYS A 1 108 ? -18.788 -5.457 31.465 1.00 45.69 108 LYS A CA 1
ATOM 851 C C . LYS A 1 108 ? -19.620 -4.252 31.911 1.00 45.69 108 LYS A C 1
ATOM 853 O O . LYS A 1 108 ? -19.225 -3.578 32.863 1.00 45.69 108 LYS A O 1
ATOM 858 N N . PRO A 1 109 ? -20.771 -3.986 31.278 1.00 50.16 109 PRO A N 1
ATOM 859 C CA . PRO A 1 109 ? -21.623 -2.887 31.687 1.00 50.16 109 PRO A CA 1
ATOM 860 C C . PRO A 1 109 ? -22.293 -3.240 33.019 1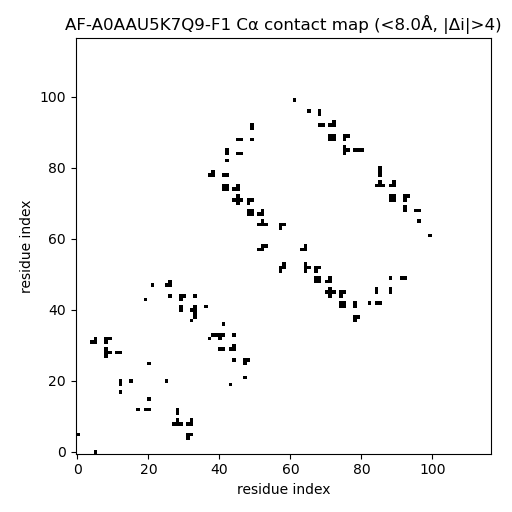.00 50.16 109 PRO A C 1
ATOM 862 O O . PRO A 1 109 ? -22.946 -4.273 33.123 1.00 50.16 109 PRO A O 1
ATOM 865 N N . GLY A 1 110 ? -22.117 -2.364 34.012 1.00 47.97 110 GLY A N 1
ATOM 866 C CA . GLY A 1 110 ? -23.020 -2.133 35.144 1.00 47.97 110 GLY A CA 1
ATOM 867 C C . GLY A 1 110 ? -23.348 -3.311 36.070 1.00 47.97 110 GLY A C 1
ATOM 868 O O . GLY A 1 110 ? -24.148 -4.181 35.742 1.00 47.97 110 GLY A O 1
ATOM 869 N N . ALA A 1 111 ? -22.885 -3.227 37.317 1.00 42.78 111 ALA A N 1
ATOM 870 C CA . ALA A 1 111 ? -23.657 -3.726 38.453 1.00 42.78 111 ALA A CA 1
ATOM 871 C C . ALA A 1 111 ? -24.031 -2.523 39.344 1.00 42.78 111 ALA A C 1
ATOM 873 O O . ALA A 1 111 ? -23.129 -1.785 39.747 1.00 42.78 111 ALA A O 1
ATOM 874 N N . PRO A 1 112 ? -25.326 -2.280 39.619 1.00 59.03 112 PRO A N 1
ATOM 875 C CA . PRO A 1 112 ? -25.786 -1.176 40.452 1.00 59.03 112 PRO A CA 1
ATOM 876 C C . PRO A 1 112 ? -25.770 -1.566 41.936 1.00 59.03 112 PRO A C 1
ATOM 878 O O . PRO A 1 112 ? -26.092 -2.700 42.285 1.00 59.03 112 PRO A O 1
ATOM 881 N N . ALA A 1 113 ? -25.435 -0.612 42.800 1.00 46.75 113 ALA A N 1
ATOM 882 C CA . ALA A 1 113 ? -25.817 -0.561 44.214 1.00 46.75 113 ALA A CA 1
ATOM 883 C C . ALA A 1 113 ? -25.355 0.814 44.727 1.00 46.75 113 ALA A C 1
ATOM 885 O O . ALA A 1 113 ? -24.191 1.001 45.052 1.00 46.75 113 ALA A O 1
ATOM 886 N N . ASP A 1 114 ? -26.161 1.871 44.682 1.00 50.28 114 ASP A N 1
ATOM 887 C CA . ASP A 1 114 ? -27.329 2.037 45.551 1.00 50.28 114 ASP A CA 1
ATOM 888 C C . ASP A 1 114 ? -27.313 1.087 46.757 1.00 50.28 114 ASP A C 1
ATOM 890 O O . ASP A 1 114 ? -27.895 0.000 46.763 1.00 50.28 114 ASP A O 1
ATOM 894 N N . ARG A 1 115 ? -26.554 1.479 47.780 1.00 45.78 115 ARG A N 1
ATOM 895 C CA . ARG A 1 115 ? -26.752 0.967 49.128 1.00 45.78 115 ARG A CA 1
ATOM 896 C C . ARG A 1 115 ? -26.492 2.093 50.119 1.00 45.78 115 ARG A C 1
ATOM 898 O O . ARG A 1 115 ? -25.374 2.316 50.566 1.00 45.78 115 ARG A O 1
ATOM 905 N N . LEU A 1 116 ? -27.579 2.802 50.404 1.00 51.94 116 LEU A N 1
ATOM 906 C CA . LEU A 1 116 ? -27.816 3.512 51.653 1.00 51.94 116 LEU A CA 1
ATOM 907 C C . LEU A 1 116 ? -27.385 2.639 52.846 1.00 51.94 116 LEU A C 1
ATOM 909 O O . LEU A 1 116 ? -27.977 1.577 53.072 1.00 51.94 116 LEU A O 1
ATOM 913 N N . HIS A 1 117 ? -26.398 3.101 53.609 1.00 50.50 117 HIS A N 1
ATOM 914 C CA . HIS A 1 117 ? -26.352 2.977 55.068 1.00 50.50 117 HIS A CA 1
ATOM 915 C C . HIS A 1 117 ? -25.438 4.050 55.650 1.00 50.50 117 HIS A C 1
ATOM 917 O O . HIS A 1 117 ? -24.270 4.118 55.209 1.00 50.50 117 HIS A O 1
#

Foldseek 3Di:
DDPVQLVVLVCVCVVVVDPADADDVRLSSLVSVCVVPLAVRLLSNLVRLLVVLPDPVCVVPVVVSLVSLVVSLVSLVVYDPPDPSSVVSNVSSVVSVVVVVPPPPPPDDDDDDDDDD

Radius of gyration: 19.79 Å; Cα contacts (8 Å, |Δi|>4): 108; chains: 1; bounding box: 43×29×76 Å

Nearest PDB structures (foldseek):
  7t7t-assembly1_A  TM=6.666E-01  e=2.762E+00  Citrus unshiu
  8kc4-assembly1_A  TM=3.617E-01  e=1.286E+00  synthetic construct
  2hr2-assembly2_B  TM=4.663E-01  e=5.316E+00  Chlorobaculum tepidum TLS